Protein AF-A0A523HLJ4-F1 (afdb_monomer_lite)

Secondary structure (DSSP, 8-state):
--HHHHHHHHHHHHHT----S-GGGGEE-HHHHHHHHHHS-GGGGGS-SSEEEEEEEETTEEEEEEEE-HHHHHHHHHT-GGG---TTTHHHHHHHHHHHHHHHHHHHHHHTT---TTSHHHHHHHHHHHHHHHHHHHHHHHHHHSTTSS--HHHHHHHHIIIIITT---

Sequence (170 aa):
MSLLKELQQLTERTYRQSSGINLEEFIIGTGRFQDLRKVSCKESFELSDNARLFFRILEGKLYLAIYFSKTIISRLEKYDPRKGLHEKNIYPFMVFIEEINHGTHTALKFLAGEKEIETEEFIRDLELLAKIDTYQILKFFLAYFNASKKLEKFDKLWLRHHLFERANFT

Structure (mmCIF, N/CA/C/O backbone):
data_AF-A0A523HLJ4-F1
#
_entry.id   AF-A0A523HLJ4-F1
#
loop_
_atom_site.group_PDB
_atom_site.id
_atom_site.type_symbol
_atom_site.label_atom_id
_atom_site.label_alt_id
_atom_site.label_comp_id
_atom_site.label_asym_id
_atom_site.label_entity_id
_atom_site.label_seq_id
_atom_site.pdbx_PDB_ins_code
_atom_site.Cartn_x
_atom_site.Cartn_y
_atom_site.Cartn_z
_atom_site.occupancy
_atom_site.B_iso_or_equiv
_atom_site.auth_seq_id
_atom_site.auth_comp_id
_atom_site.auth_asym_id
_atom_site.auth_atom_id
_atom_site.pdbx_PDB_model_num
ATOM 1 N N . MET A 1 1 ? 9.611 -14.902 0.773 1.00 79.44 1 MET A N 1
ATOM 2 C CA . MET A 1 1 ? 8.955 -13.699 1.328 1.00 79.44 1 MET A CA 1
ATOM 3 C C . MET A 1 1 ? 7.764 -13.356 0.444 1.00 79.44 1 MET A C 1
ATOM 5 O O . MET A 1 1 ? 7.883 -13.505 -0.773 1.00 79.44 1 MET A O 1
ATOM 9 N N . SER A 1 2 ? 6.615 -12.997 1.021 1.00 95.00 2 SER A N 1
ATOM 10 C CA . SER A 1 2 ? 5.451 -12.559 0.240 1.00 95.00 2 SER A CA 1
ATOM 11 C C . SER A 1 2 ? 5.680 -11.164 -0.350 1.00 95.00 2 SER A C 1
ATOM 13 O O . SER A 1 2 ? 6.534 -10.418 0.132 1.00 95.00 2 SER A O 1
ATOM 15 N N . LEU A 1 3 ? 4.901 -10.805 -1.376 1.00 96.62 3 LEU A N 1
ATOM 16 C CA . LEU A 1 3 ? 4.915 -9.450 -1.933 1.00 96.62 3 LEU A CA 1
ATOM 17 C C . LEU A 1 3 ? 4.487 -8.409 -0.886 1.00 96.62 3 LEU A C 1
ATOM 19 O O . LEU A 1 3 ? 5.081 -7.342 -0.807 1.00 96.62 3 LEU A O 1
ATOM 23 N N . LEU A 1 4 ? 3.496 -8.738 -0.051 1.00 97.50 4 LEU A N 1
ATOM 24 C CA . LEU A 1 4 ? 3.014 -7.853 1.009 1.00 97.50 4 LEU A CA 1
ATOM 25 C C . LEU A 1 4 ? 4.136 -7.495 1.984 1.00 97.50 4 LEU A C 1
ATOM 27 O O . LEU A 1 4 ? 4.380 -6.319 2.248 1.00 97.50 4 LEU A O 1
ATOM 31 N N . LYS A 1 5 ? 4.857 -8.509 2.475 1.00 96.62 5 LYS A N 1
ATOM 32 C CA . LYS A 1 5 ? 5.941 -8.298 3.434 1.00 96.62 5 LYS A CA 1
ATOM 33 C C . LYS A 1 5 ? 7.087 -7.492 2.831 1.00 96.62 5 LYS A C 1
ATOM 35 O O . LYS A 1 5 ? 7.673 -6.658 3.514 1.00 96.62 5 LYS A O 1
ATOM 40 N N . GLU A 1 6 ? 7.393 -7.734 1.559 1.00 96.06 6 GLU A N 1
ATOM 41 C CA . GLU A 1 6 ? 8.408 -6.988 0.816 1.00 96.06 6 GLU A CA 1
ATOM 42 C C . GLU A 1 6 ? 8.064 -5.498 0.717 1.00 96.06 6 GLU A C 1
ATOM 44 O O . GLU A 1 6 ? 8.908 -4.654 1.017 1.00 96.06 6 GLU A O 1
ATOM 49 N N . LEU A 1 7 ? 6.818 -5.182 0.357 1.00 97.19 7 LEU A N 1
ATOM 50 C CA . LEU A 1 7 ? 6.337 -3.806 0.252 1.00 97.19 7 LEU A CA 1
ATOM 51 C C . LEU A 1 7 ? 6.293 -3.105 1.610 1.00 97.19 7 LEU A C 1
ATOM 53 O O . LEU A 1 7 ? 6.812 -1.999 1.720 1.00 97.19 7 LEU A O 1
ATOM 57 N N . GLN A 1 8 ? 5.764 -3.764 2.649 1.00 97.50 8 GLN A N 1
ATOM 58 C CA . GLN A 1 8 ? 5.767 -3.219 4.011 1.00 97.50 8 GLN A CA 1
ATOM 59 C C . GLN A 1 8 ? 7.195 -2.833 4.430 1.00 97.50 8 GLN A C 1
ATOM 61 O O . GLN A 1 8 ? 7.440 -1.712 4.868 1.00 97.50 8 GLN A O 1
ATOM 66 N N . GLN A 1 9 ? 8.163 -3.735 4.229 1.00 96.06 9 GLN A N 1
ATOM 67 C CA . GLN A 1 9 ? 9.562 -3.462 4.557 1.00 96.06 9 GLN A CA 1
ATOM 68 C C . GLN A 1 9 ? 10.166 -2.337 3.711 1.00 96.06 9 GLN A C 1
ATOM 70 O O . GLN A 1 9 ? 11.037 -1.617 4.196 1.00 96.06 9 GLN A O 1
ATOM 75 N N . LEU A 1 10 ? 9.771 -2.203 2.444 1.00 95.38 10 LEU A N 1
ATOM 76 C CA . LEU A 1 10 ? 10.245 -1.124 1.580 1.00 95.38 10 LEU A CA 1
ATOM 77 C C . LEU A 1 10 ? 9.752 0.241 2.084 1.00 95.38 10 LEU A C 1
ATOM 79 O O . LEU A 1 10 ? 10.550 1.180 2.165 1.00 95.38 10 LEU A O 1
ATOM 83 N N . THR A 1 11 ? 8.487 0.333 2.498 1.00 94.62 11 THR A N 1
ATOM 84 C CA . THR A 1 11 ? 7.919 1.534 3.125 1.00 94.62 11 THR A CA 1
ATOM 85 C C . THR A 1 11 ? 8.625 1.839 4.449 1.00 94.62 11 THR A C 1
ATOM 87 O O . THR A 1 11 ? 9.190 2.918 4.611 1.00 94.62 11 THR A O 1
ATOM 90 N N . GLU A 1 12 ? 8.735 0.869 5.359 1.00 95.50 12 GLU A N 1
ATOM 91 C CA . GLU A 1 12 ? 9.424 1.040 6.651 1.00 95.50 12 GLU A CA 1
ATOM 92 C C . GLU A 1 12 ? 10.882 1.508 6.494 1.00 95.50 12 GLU A C 1
ATOM 94 O O . GLU A 1 12 ? 11.352 2.386 7.222 1.00 95.50 12 GLU A O 1
ATOM 99 N N . ARG A 1 13 ? 11.612 0.976 5.503 1.00 95.31 13 ARG A N 1
ATOM 100 C CA . ARG A 1 13 ? 12.982 1.420 5.188 1.00 95.31 13 ARG A CA 1
ATOM 101 C C . ARG A 1 13 ? 13.028 2.850 4.661 1.00 95.31 13 ARG A C 1
ATOM 103 O O . ARG A 1 13 ? 13.961 3.574 5.005 1.00 95.31 13 ARG A O 1
ATOM 110 N N . THR A 1 14 ? 12.051 3.248 3.848 1.00 93.69 14 THR A N 1
ATOM 111 C CA . THR A 1 14 ? 11.951 4.610 3.295 1.00 93.69 14 THR A CA 1
ATOM 112 C C . THR A 1 14 ? 11.848 5.642 4.417 1.00 93.69 14 THR A C 1
ATOM 114 O O . THR A 1 14 ? 12.546 6.654 4.384 1.00 93.69 14 THR A O 1
ATOM 117 N N . TYR A 1 15 ? 11.080 5.330 5.462 1.00 93.12 15 TYR A N 1
ATOM 118 C CA . TYR A 1 15 ? 10.890 6.197 6.628 1.00 93.12 15 TYR A CA 1
ATOM 119 C C . TYR A 1 15 ? 11.848 5.909 7.794 1.00 93.12 15 TYR A C 1
ATOM 121 O O . TYR A 1 15 ? 11.830 6.623 8.793 1.00 93.12 15 TYR A O 1
ATOM 129 N N . ARG A 1 16 ? 12.718 4.896 7.670 1.00 94.44 16 ARG A N 1
ATOM 130 C CA . ARG A 1 16 ? 13.653 4.441 8.719 1.00 94.44 16 ARG A CA 1
ATOM 131 C C . ARG A 1 16 ? 12.964 4.133 10.054 1.00 94.44 16 ARG A C 1
ATOM 133 O O . ARG A 1 16 ? 13.556 4.320 11.115 1.00 94.44 16 ARG A O 1
ATOM 140 N N . GLN A 1 17 ? 11.734 3.635 9.997 1.00 93.75 17 GLN A N 1
ATOM 141 C CA . GLN A 1 17 ? 10.929 3.316 11.168 1.00 93.75 17 GLN A CA 1
ATOM 142 C C . GLN A 1 17 ? 10.200 1.992 10.939 1.00 93.75 17 GLN A C 1
ATOM 144 O O . GLN A 1 17 ? 9.592 1.782 9.894 1.00 93.75 17 GLN A O 1
ATOM 149 N N . SER A 1 18 ? 10.277 1.091 11.919 1.00 93.00 18 SER A N 1
ATOM 150 C CA . SER A 1 18 ? 9.529 -0.170 11.907 1.00 93.00 18 SER A CA 1
ATOM 151 C C . SER A 1 18 ? 8.128 0.059 12.461 1.00 93.00 18 SER A C 1
ATOM 153 O O . SER A 1 18 ? 7.985 0.692 13.509 1.00 93.00 18 SER A O 1
ATOM 155 N N . SER A 1 19 ? 7.107 -0.493 11.802 1.00 92.19 19 SER A N 1
ATOM 156 C CA . SER A 1 19 ? 5.737 -0.489 12.333 1.00 92.19 19 SER A CA 1
ATOM 157 C C . SER A 1 19 ? 5.550 -1.482 13.487 1.00 92.19 19 SER A C 1
ATOM 159 O O . SER A 1 19 ? 4.528 -1.450 14.164 1.00 92.19 19 SER A O 1
ATOM 161 N N . GLY A 1 20 ? 6.512 -2.390 13.709 1.00 91.75 20 GLY A N 1
ATOM 162 C CA . GLY A 1 20 ? 6.459 -3.395 14.776 1.00 91.75 20 GLY A CA 1
ATOM 163 C C . GLY A 1 20 ? 5.380 -4.470 14.597 1.00 91.75 20 GLY A C 1
ATOM 164 O O . GLY A 1 20 ? 5.238 -5.326 15.466 1.00 91.75 20 GLY A O 1
ATOM 165 N N . ILE A 1 21 ? 4.643 -4.453 13.482 1.00 93.88 21 ILE A N 1
ATOM 166 C CA . ILE A 1 21 ? 3.550 -5.381 13.190 1.00 93.88 21 ILE A CA 1
ATOM 167 C C . ILE A 1 21 ? 3.820 -6.179 11.913 1.00 93.88 21 ILE A C 1
ATOM 169 O O . ILE A 1 21 ? 4.664 -5.827 11.086 1.00 93.88 21 ILE A O 1
ATOM 173 N N . ASN A 1 22 ? 3.086 -7.271 11.726 1.00 96.00 22 ASN A N 1
ATOM 174 C CA . ASN A 1 22 ? 3.092 -8.030 10.485 1.00 96.00 22 ASN A CA 1
ATOM 175 C C . ASN A 1 22 ? 1.742 -7.881 9.781 1.00 96.00 22 ASN A C 1
ATOM 177 O O . ASN A 1 22 ? 0.775 -8.513 10.192 1.00 96.00 22 ASN A O 1
ATOM 181 N N . LEU A 1 23 ? 1.665 -7.069 8.719 1.00 96.94 23 LEU A N 1
ATOM 182 C CA . LEU A 1 23 ? 0.385 -6.776 8.059 1.00 96.94 23 LEU A CA 1
ATOM 183 C C . LEU A 1 23 ? -0.320 -8.023 7.491 1.00 96.94 23 LEU A C 1
ATOM 185 O O . LEU A 1 23 ? -1.541 -8.028 7.359 1.00 96.94 23 LEU A O 1
ATOM 189 N N . GLU A 1 24 ? 0.420 -9.103 7.226 1.00 96.94 24 GLU A N 1
ATOM 190 C CA . GLU A 1 24 ? -0.145 -10.390 6.796 1.00 96.94 24 GLU A CA 1
ATOM 191 C C . GLU A 1 24 ? -1.120 -10.994 7.818 1.00 96.94 24 GLU A C 1
ATOM 193 O O . GLU A 1 24 ? -2.077 -11.662 7.434 1.00 96.94 24 GLU A O 1
ATOM 198 N N . GLU A 1 25 ? -0.913 -10.731 9.110 1.00 97.12 25 GLU A N 1
ATOM 199 C CA . GLU A 1 25 ? -1.762 -11.237 10.198 1.00 97.12 25 GLU A CA 1
ATOM 200 C C . GLU A 1 25 ? -3.104 -10.499 10.293 1.00 97.12 25 GLU A C 1
ATOM 202 O O . GLU A 1 25 ? -4.024 -10.962 10.965 1.00 97.12 25 GLU A O 1
ATOM 207 N N . PHE A 1 26 ? -3.239 -9.375 9.586 1.00 97.12 26 PHE A N 1
ATOM 208 C CA . PHE A 1 26 ? -4.448 -8.554 9.556 1.00 97.12 26 PHE A CA 1
ATOM 209 C C . PHE A 1 26 ? -5.249 -8.738 8.262 1.00 97.12 26 PHE A C 1
ATOM 211 O O . PHE A 1 26 ? -6.246 -8.043 8.057 1.00 97.12 26 PHE A O 1
ATOM 218 N N . ILE A 1 27 ? -4.848 -9.667 7.384 1.00 97.19 27 ILE A N 1
ATOM 219 C CA . ILE A 1 27 ? -5.612 -9.980 6.175 1.00 97.19 27 ILE A CA 1
ATOM 220 C C . ILE A 1 27 ? -6.927 -10.664 6.544 1.00 97.19 27 ILE A C 1
ATOM 222 O O . ILE A 1 27 ? -6.955 -11.682 7.236 1.00 97.19 27 ILE A O 1
ATOM 226 N N . ILE A 1 28 ? -8.029 -10.134 6.020 1.00 97.56 28 ILE A N 1
ATOM 227 C CA . ILE A 1 28 ? -9.368 -10.677 6.231 1.00 97.56 28 ILE A CA 1
ATOM 228 C C . ILE A 1 28 ? -9.984 -11.224 4.943 1.00 97.56 28 ILE A C 1
ATOM 230 O O . ILE A 1 28 ? -9.733 -10.751 3.835 1.00 97.56 28 ILE A O 1
ATOM 234 N N . GLY A 1 29 ? -10.846 -12.230 5.097 1.00 96.44 29 GLY A N 1
ATOM 235 C CA . GLY A 1 29 ? -11.628 -12.793 3.999 1.00 96.44 29 GLY A CA 1
ATOM 236 C C . GLY A 1 29 ? -12.867 -11.964 3.643 1.00 96.44 29 GLY A C 1
ATOM 237 O O . GLY A 1 29 ? -13.281 -11.059 4.366 1.00 96.44 29 GLY A O 1
ATOM 238 N N . THR A 1 30 ? -13.524 -12.341 2.542 1.00 94.06 30 THR A N 1
ATOM 239 C CA . THR A 1 30 ? -14.711 -11.646 2.010 1.00 94.06 30 THR A CA 1
ATOM 240 C C . THR A 1 30 ? -15.869 -11.552 3.007 1.00 94.06 30 THR A C 1
ATOM 242 O O . THR A 1 30 ? -16.531 -10.522 3.051 1.00 94.06 30 THR A O 1
ATOM 245 N N . GLY A 1 31 ? -16.104 -12.584 3.827 1.00 95.12 31 GLY A N 1
ATOM 246 C CA . GLY A 1 31 ? -17.172 -12.549 4.836 1.00 95.12 31 GLY A CA 1
ATOM 247 C C . GLY A 1 31 ? -16.956 -11.430 5.856 1.00 95.12 31 GLY A C 1
ATOM 248 O O . GLY A 1 31 ? -17.807 -10.563 6.023 1.00 95.12 31 GLY A O 1
ATOM 249 N N . ARG A 1 32 ? -15.756 -11.368 6.447 1.00 95.31 32 ARG A N 1
ATOM 250 C CA . ARG A 1 32 ? -15.414 -10.315 7.410 1.00 95.31 32 ARG A CA 1
ATOM 251 C C . ARG A 1 32 ? -15.388 -8.926 6.770 1.00 95.31 32 ARG A C 1
ATOM 253 O O . ARG A 1 32 ? -15.801 -7.968 7.413 1.00 95.31 32 ARG A O 1
ATOM 260 N N . PHE A 1 33 ? -14.956 -8.818 5.512 1.00 94.56 33 PHE A N 1
ATOM 261 C CA . PHE A 1 33 ? -15.047 -7.572 4.746 1.00 94.56 33 PHE A CA 1
ATOM 262 C C . PHE A 1 33 ? -16.497 -7.081 4.639 1.00 94.56 33 PHE A C 1
ATOM 264 O O . PHE A 1 33 ? -16.766 -5.914 4.910 1.00 94.56 33 PHE A O 1
ATOM 271 N N . GLN A 1 34 ? -17.444 -7.968 4.316 1.00 92.12 34 GLN A N 1
ATOM 272 C CA . GLN A 1 34 ? -18.865 -7.617 4.244 1.00 92.12 34 GLN A CA 1
ATOM 273 C C . GLN A 1 34 ? -19.424 -7.180 5.602 1.00 92.12 34 GLN A C 1
ATOM 275 O O . GLN A 1 34 ? -20.208 -6.233 5.653 1.00 92.12 34 GLN A O 1
ATOM 280 N N . ASP A 1 35 ? -19.019 -7.837 6.690 1.00 93.19 35 ASP A N 1
ATOM 281 C CA . ASP A 1 35 ? -19.440 -7.460 8.042 1.00 93.19 35 ASP A CA 1
ATOM 282 C C . ASP A 1 35 ? -18.930 -6.068 8.425 1.00 93.19 35 ASP A C 1
ATOM 284 O O . ASP A 1 35 ? -19.706 -5.234 8.887 1.00 93.19 35 ASP A O 1
ATOM 288 N N . LEU A 1 36 ? -17.643 -5.792 8.186 1.00 91.88 36 LEU A N 1
ATOM 289 C CA . LEU A 1 36 ? -17.034 -4.497 8.494 1.00 91.88 36 LEU A CA 1
ATOM 290 C C . LEU A 1 36 ? -17.586 -3.376 7.609 1.00 91.88 36 LEU A C 1
ATOM 292 O O . LEU A 1 36 ? -17.867 -2.285 8.103 1.00 91.88 36 LEU A O 1
ATOM 296 N N . ARG A 1 37 ? -17.829 -3.648 6.323 1.00 88.06 37 ARG A N 1
ATOM 297 C CA . ARG A 1 37 ? -18.427 -2.684 5.389 1.00 88.06 37 ARG A CA 1
ATOM 298 C C . ARG A 1 37 ? -19.809 -2.213 5.850 1.00 88.06 37 ARG A C 1
ATOM 300 O O . ARG A 1 37 ? -20.106 -1.034 5.727 1.00 88.06 37 ARG A O 1
ATOM 307 N N . LYS A 1 38 ? -20.637 -3.101 6.415 1.00 86.88 38 LYS A N 1
ATOM 308 C CA . LYS A 1 38 ? -21.985 -2.753 6.916 1.00 86.88 38 LYS A CA 1
ATOM 309 C C . LYS A 1 38 ? -21.967 -1.797 8.107 1.00 86.88 38 LYS A C 1
ATOM 311 O O . LYS A 1 38 ? -22.928 -1.059 8.292 1.00 86.88 38 LYS A O 1
ATOM 316 N N . VAL A 1 39 ? -20.916 -1.851 8.924 1.00 84.94 39 VAL A N 1
ATOM 317 C CA . VAL A 1 39 ? -20.778 -1.028 10.137 1.00 84.94 39 VAL A CA 1
ATOM 318 C C . VAL A 1 39 ? -19.876 0.192 9.934 1.00 84.94 39 VAL A C 1
ATOM 320 O O . VAL A 1 39 ? -19.689 0.966 10.866 1.00 84.94 39 VAL A O 1
ATOM 323 N N . SER A 1 40 ? -19.312 0.364 8.736 1.00 80.44 40 SER A N 1
ATOM 324 C CA . SER A 1 40 ? -18.491 1.525 8.378 1.00 80.44 40 SER A CA 1
ATOM 325 C C . SER A 1 40 ? -19.372 2.742 8.052 1.00 80.44 40 SER A C 1
ATOM 327 O O . SER A 1 40 ? -20.505 2.584 7.593 1.00 80.44 40 SER A O 1
ATOM 329 N N . CYS A 1 41 ? -18.862 3.958 8.289 1.00 64.88 41 CYS A N 1
ATOM 330 C CA . CYS A 1 41 ? -19.595 5.216 8.079 1.00 64.88 41 CYS A CA 1
ATOM 331 C C . CYS A 1 41 ? -20.142 5.365 6.652 1.00 64.88 41 CYS A C 1
ATOM 333 O O . CYS A 1 41 ? -19.595 4.811 5.696 1.00 64.88 41 CYS A O 1
ATOM 335 N N . LYS A 1 42 ? -21.223 6.139 6.492 1.00 55.53 42 LYS A N 1
ATOM 336 C CA . LYS A 1 42 ? -21.902 6.292 5.197 1.00 55.53 42 LYS A CA 1
ATOM 337 C C . LYS A 1 42 ? -21.043 6.995 4.137 1.00 55.53 42 LYS A C 1
ATOM 339 O O . LYS A 1 42 ? -21.192 6.673 2.964 1.00 55.53 42 LYS A O 1
ATOM 344 N N . GLU A 1 43 ? -20.101 7.860 4.521 1.00 54.34 43 GLU A N 1
ATOM 345 C CA . GLU A 1 43 ? -19.146 8.455 3.568 1.00 54.34 43 GLU A CA 1
ATOM 346 C C . GLU A 1 43 ? -18.174 7.417 2.975 1.00 54.34 43 GLU A C 1
ATOM 348 O O . GLU A 1 43 ? -17.536 7.649 1.957 1.00 54.34 43 GLU A O 1
ATOM 353 N N . SER A 1 44 ? -18.086 6.228 3.573 1.00 57.16 44 SER A N 1
ATOM 354 C CA . SER A 1 44 ? -17.146 5.179 3.181 1.00 57.16 44 SER A CA 1
ATOM 355 C C . SER A 1 44 ? -17.697 4.222 2.103 1.00 57.16 44 SER A C 1
ATOM 357 O O . SER A 1 44 ? -17.020 3.268 1.708 1.00 57.16 44 SER A O 1
ATOM 359 N N . PHE A 1 45 ? -18.934 4.421 1.626 1.00 48.41 45 PHE A N 1
ATOM 360 C CA . PHE A 1 45 ? -19.542 3.561 0.597 1.00 48.41 45 PHE A CA 1
ATOM 361 C C . PHE A 1 45 ? -18.946 3.758 -0.802 1.00 48.41 45 PHE A C 1
ATOM 363 O O . PHE A 1 45 ? -19.042 2.837 -1.611 1.00 48.41 45 PHE A O 1
ATOM 370 N N . GLU A 1 46 ? -18.307 4.899 -1.068 1.00 51.56 46 GLU A N 1
ATOM 371 C CA . GLU A 1 46 ? -17.637 5.187 -2.347 1.00 51.56 46 GLU A CA 1
ATOM 372 C C . GLU A 1 46 ? -16.239 4.552 -2.456 1.00 51.56 46 GLU A C 1
ATOM 374 O O . GLU A 1 46 ? -15.615 4.581 -3.515 1.00 51.56 46 GLU A O 1
ATOM 379 N N . LEU A 1 47 ? -15.744 3.942 -1.372 1.00 61.38 47 LEU A N 1
ATOM 380 C CA . LEU A 1 47 ? -14.438 3.291 -1.353 1.00 61.38 47 LEU A CA 1
ATOM 381 C C . LEU A 1 47 ? -14.455 1.959 -2.114 1.00 61.38 47 LEU A C 1
ATOM 383 O O . LEU A 1 47 ? -15.404 1.178 -2.031 1.00 61.38 47 LEU A O 1
ATOM 387 N N . SER A 1 48 ? -13.352 1.702 -2.817 1.00 70.88 48 SER A N 1
ATOM 388 C CA . SER A 1 48 ? -13.136 0.557 -3.703 1.00 70.88 48 SER A CA 1
ATOM 389 C C . SER A 1 48 ? -13.448 -0.796 -3.049 1.00 70.88 48 SER A C 1
ATOM 391 O O . SER A 1 48 ? -12.966 -1.115 -1.964 1.00 70.88 48 SER A O 1
ATOM 393 N N . ASP A 1 49 ? -14.185 -1.653 -3.761 1.00 81.31 49 ASP A N 1
ATOM 394 C CA . ASP A 1 49 ? -14.381 -3.058 -3.375 1.00 81.31 49 ASP A CA 1
ATOM 395 C C . ASP A 1 49 ? -13.172 -3.945 -3.767 1.00 81.31 49 ASP A C 1
ATOM 397 O O . ASP A 1 49 ? -13.158 -5.149 -3.497 1.00 81.31 49 ASP A O 1
ATOM 401 N N . ASN A 1 50 ? -12.140 -3.383 -4.416 1.00 87.69 50 ASN A N 1
ATOM 402 C CA . ASN A 1 50 ? -10.964 -4.147 -4.843 1.00 87.69 50 ASN A CA 1
ATOM 403 C C . ASN A 1 50 ? -9.989 -4.426 -3.699 1.00 87.69 50 ASN A C 1
ATOM 405 O O . ASN A 1 50 ? -9.386 -5.505 -3.682 1.00 87.69 50 ASN A O 1
ATOM 409 N N . ALA A 1 51 ? -9.821 -3.474 -2.787 1.00 91.88 51 ALA A N 1
ATOM 410 C CA . ALA A 1 51 ? -8.996 -3.590 -1.596 1.00 91.88 51 ALA A CA 1
ATOM 411 C C . ALA A 1 51 ? -9.419 -2.521 -0.583 1.00 91.88 51 ALA A C 1
ATOM 413 O O . ALA A 1 51 ? -9.947 -1.487 -0.991 1.00 91.88 51 ALA A O 1
ATOM 414 N N . ARG A 1 52 ? -9.256 -2.800 0.714 1.00 92.31 52 ARG A N 1
ATOM 415 C CA . ARG A 1 52 ? -9.691 -1.878 1.766 1.00 92.31 52 ARG A CA 1
ATOM 416 C C . ARG A 1 52 ? -9.037 -2.139 3.113 1.00 92.31 52 ARG A C 1
ATOM 418 O O . ARG A 1 52 ? -9.118 -3.258 3.627 1.00 92.31 52 ARG A O 1
ATOM 425 N N . LEU A 1 53 ? -8.508 -1.090 3.722 1.00 93.44 53 LEU A N 1
ATOM 426 C CA . LEU A 1 53 ? -8.119 -1.039 5.119 1.00 93.44 53 LEU A CA 1
ATOM 427 C C . LEU A 1 53 ? -9.306 -0.601 5.985 1.00 93.44 53 LEU A C 1
ATOM 429 O O . LEU A 1 53 ? -10.008 0.367 5.700 1.00 93.44 53 LEU A O 1
ATOM 433 N N . PHE A 1 54 ? -9.484 -1.302 7.095 1.00 93.44 54 PHE A N 1
ATOM 434 C CA . PHE A 1 54 ? -10.294 -0.873 8.222 1.00 93.44 54 PHE A CA 1
ATOM 435 C C . PHE A 1 54 ? -9.379 -0.674 9.412 1.00 93.44 54 PHE A C 1
ATOM 437 O O . PHE A 1 54 ? -8.502 -1.502 9.679 1.00 93.44 54 PHE A O 1
ATOM 444 N N . PHE A 1 55 ? -9.630 0.384 10.165 1.00 93.12 55 PHE A N 1
ATOM 445 C CA . PHE A 1 55 ? -8.927 0.626 11.404 1.00 93.12 55 PHE A CA 1
ATOM 446 C C . PHE A 1 55 ? -9.804 1.371 12.401 1.00 93.12 55 PHE A C 1
ATOM 448 O O . PHE A 1 55 ? -10.799 1.986 12.024 1.00 93.12 55 PHE A O 1
ATOM 455 N N . ARG A 1 56 ? -9.453 1.260 13.682 1.00 92.19 56 ARG A N 1
ATOM 456 C CA . ARG A 1 56 ? -10.040 2.042 14.778 1.00 92.19 56 ARG A CA 1
ATOM 457 C C . ARG A 1 56 ? -9.124 2.024 15.990 1.00 92.19 56 ARG A C 1
ATOM 459 O O . ARG A 1 56 ? -8.380 1.053 16.178 1.00 92.19 56 ARG A O 1
ATOM 466 N N . ILE A 1 57 ? -9.253 3.019 16.859 1.00 92.50 57 ILE A N 1
ATOM 467 C CA . ILE A 1 57 ? -8.661 2.973 18.201 1.00 92.50 57 ILE A CA 1
ATOM 468 C C . ILE A 1 57 ? -9.751 2.618 19.207 1.00 92.50 57 ILE A C 1
ATOM 470 O O . ILE A 1 57 ? -10.787 3.268 19.285 1.00 92.50 57 ILE A O 1
ATOM 474 N N . LEU A 1 58 ? -9.512 1.585 20.010 1.00 92.25 58 LEU A N 1
ATOM 475 C CA . LEU A 1 58 ? -10.396 1.222 21.115 1.00 92.25 58 LEU A CA 1
ATOM 476 C C . LEU A 1 58 ? -9.553 0.839 22.328 1.00 92.25 58 LEU A C 1
ATOM 478 O O . LEU A 1 58 ? -8.651 0.012 22.216 1.00 92.25 58 LEU A O 1
ATOM 482 N N . GLU A 1 59 ? -9.840 1.456 23.477 1.00 92.38 59 GLU A N 1
ATOM 483 C CA . GLU A 1 59 ? -9.132 1.208 24.746 1.00 92.38 59 GLU A CA 1
ATOM 484 C C . GLU A 1 59 ? -7.602 1.350 24.620 1.00 92.38 59 GLU A C 1
ATOM 486 O O . GLU A 1 59 ? -6.828 0.556 25.152 1.00 92.38 59 GLU A O 1
ATOM 491 N N . GLY A 1 60 ? -7.155 2.356 23.861 1.00 90.88 60 GLY A N 1
ATOM 492 C CA . GLY A 1 60 ? -5.730 2.618 23.644 1.00 90.88 60 GLY A CA 1
ATOM 493 C C . GLY A 1 60 ? -5.021 1.579 22.772 1.00 90.88 60 GLY A C 1
ATOM 494 O O . GLY A 1 60 ? -3.794 1.540 22.768 1.00 90.88 60 GLY A O 1
ATOM 495 N N . LYS A 1 61 ? -5.763 0.742 22.038 1.00 93.31 61 LYS A N 1
ATOM 496 C CA . LYS A 1 61 ? -5.221 -0.222 21.076 1.00 93.31 61 LYS A CA 1
ATOM 497 C C . LYS A 1 61 ? -5.693 0.112 19.669 1.00 93.31 61 LYS A C 1
ATOM 499 O O . LYS A 1 61 ? -6.877 0.379 19.459 1.00 93.31 61 LYS A O 1
ATOM 504 N N . LEU A 1 62 ? -4.773 0.039 18.714 1.00 93.94 62 LEU A N 1
ATOM 505 C CA . LEU A 1 62 ? -5.079 0.106 17.293 1.00 93.94 62 LEU A CA 1
ATOM 506 C C . LEU A 1 62 ? -5.525 -1.273 16.799 1.00 93.94 62 LEU A C 1
ATOM 508 O O . LEU A 1 62 ? -4.798 -2.257 16.931 1.00 93.94 62 LEU A O 1
ATOM 512 N N . TYR A 1 63 ? -6.714 -1.334 16.212 1.00 95.06 63 TYR A N 1
ATOM 513 C CA . TYR A 1 63 ? -7.208 -2.507 15.499 1.00 95.06 63 TYR A CA 1
ATOM 514 C C . TYR A 1 63 ? -7.092 -2.242 14.005 1.00 95.06 63 TYR A C 1
ATOM 516 O O . TYR A 1 63 ? -7.513 -1.180 13.557 1.00 95.06 63 TYR A O 1
ATOM 524 N N . LEU A 1 64 ? -6.567 -3.209 13.253 1.00 95.38 64 LEU A N 1
ATOM 525 C CA . LEU A 1 64 ? -6.417 -3.146 11.799 1.00 95.38 64 LEU A CA 1
ATOM 526 C C . LEU A 1 64 ? -7.081 -4.362 11.149 1.00 95.38 64 LEU A C 1
ATOM 528 O O . LEU A 1 64 ? -7.117 -5.447 11.731 1.00 95.38 64 LEU A O 1
ATOM 532 N N . ALA A 1 65 ? -7.580 -4.191 9.932 1.00 96.81 65 ALA A N 1
ATOM 533 C CA . ALA A 1 65 ? -7.967 -5.284 9.054 1.00 96.81 65 ALA A CA 1
ATOM 534 C C . ALA A 1 65 ? -7.802 -4.854 7.596 1.00 96.81 65 ALA A C 1
ATOM 536 O O . ALA A 1 65 ? -8.275 -3.788 7.219 1.00 96.81 65 ALA A O 1
ATOM 537 N N . ILE A 1 66 ? -7.169 -5.683 6.771 1.00 96.31 66 ILE A N 1
ATOM 538 C CA . ILE A 1 66 ? -6.939 -5.393 5.355 1.00 96.31 66 ILE A CA 1
ATOM 539 C C . ILE A 1 66 ? -7.646 -6.445 4.515 1.00 96.31 66 ILE A C 1
ATOM 541 O O . ILE A 1 66 ? -7.451 -7.649 4.682 1.00 96.31 66 ILE A O 1
ATOM 545 N N . TYR A 1 67 ? -8.469 -5.992 3.586 1.00 97.00 67 TYR A N 1
ATOM 546 C CA . TYR A 1 67 ? -9.103 -6.834 2.592 1.00 97.00 67 TYR A CA 1
ATOM 547 C C . TYR A 1 67 ? -8.449 -6.626 1.228 1.00 97.00 67 TYR A C 1
ATOM 549 O O . TYR A 1 67 ? -8.249 -5.495 0.798 1.00 97.00 67 TYR A O 1
ATOM 557 N N . PHE A 1 68 ? -8.207 -7.726 0.517 1.00 96.75 68 PHE A N 1
ATOM 558 C CA . PHE A 1 68 ? -7.906 -7.727 -0.911 1.00 96.75 68 PHE A CA 1
ATOM 559 C C . PHE A 1 68 ? -8.897 -8.638 -1.628 1.00 96.75 68 PHE A C 1
ATOM 561 O O . PHE A 1 68 ? -9.129 -9.782 -1.224 1.00 96.75 68 PHE A O 1
ATOM 568 N N . SER A 1 69 ? -9.485 -8.150 -2.717 1.00 95.88 69 SER A N 1
ATOM 569 C CA . SER A 1 69 ? -10.401 -8.949 -3.524 1.00 95.88 69 SER A CA 1
ATOM 570 C C . SER A 1 69 ? -9.678 -10.110 -4.207 1.00 95.88 69 SER A C 1
ATOM 572 O O . SER A 1 69 ? -8.503 -10.028 -4.578 1.00 95.88 69 SER A O 1
ATOM 574 N N . LYS A 1 70 ? -10.419 -11.194 -4.469 1.00 95.50 70 LYS A N 1
ATOM 575 C CA . LYS A 1 70 ? -9.908 -12.341 -5.241 1.00 95.50 70 LYS A CA 1
ATOM 576 C C . LYS A 1 70 ? -9.397 -11.919 -6.623 1.00 95.50 70 LYS A C 1
ATOM 578 O O . LYS A 1 70 ? -8.467 -12.526 -7.148 1.00 95.50 70 LYS A O 1
ATOM 583 N N . THR A 1 71 ? -9.983 -10.875 -7.209 1.00 94.31 71 THR A N 1
ATOM 584 C CA . THR A 1 71 ? -9.561 -10.318 -8.499 1.00 94.31 71 THR A CA 1
ATOM 585 C C . THR A 1 71 ? -8.169 -9.696 -8.419 1.00 94.31 71 THR A C 1
ATOM 587 O O . THR A 1 71 ? -7.341 -9.975 -9.284 1.00 94.31 71 THR A O 1
ATOM 590 N N . ILE A 1 72 ? -7.886 -8.895 -7.386 1.00 95.44 72 ILE A N 1
ATOM 591 C CA . ILE A 1 72 ? -6.551 -8.315 -7.170 1.00 95.44 72 ILE A CA 1
ATOM 592 C C . ILE A 1 72 ? -5.529 -9.424 -6.923 1.00 95.44 72 ILE A C 1
ATOM 594 O O . ILE A 1 72 ? -4.527 -9.488 -7.634 1.00 95.44 72 ILE A O 1
ATOM 598 N N . ILE A 1 73 ? -5.826 -10.339 -5.993 1.00 95.94 73 ILE A N 1
ATOM 599 C CA . ILE A 1 73 ? -4.932 -11.451 -5.636 1.00 95.94 73 ILE A CA 1
ATOM 600 C C . ILE A 1 73 ? -4.598 -12.287 -6.878 1.00 95.94 73 ILE A C 1
ATOM 602 O O . ILE A 1 73 ? -3.432 -12.402 -7.245 1.00 95.94 73 ILE A O 1
ATOM 606 N N . SER A 1 74 ? -5.611 -12.781 -7.598 1.00 96.75 74 SER A N 1
ATOM 607 C CA . SER A 1 74 ? -5.394 -13.628 -8.782 1.00 96.75 74 SER A CA 1
ATOM 608 C C . SER A 1 74 ? -4.640 -12.916 -9.908 1.00 96.75 74 SER A C 1
ATOM 610 O O . SER A 1 74 ? -3.843 -13.543 -10.610 1.00 96.75 74 SER A O 1
ATOM 612 N N . ARG A 1 75 ? -4.846 -11.603 -10.098 1.00 96.75 75 ARG A N 1
ATOM 613 C CA . ARG A 1 75 ? -4.071 -10.831 -11.079 1.00 96.75 75 ARG A CA 1
ATOM 614 C C . ARG A 1 75 ? -2.610 -10.696 -10.672 1.00 96.75 75 ARG A C 1
ATOM 616 O O . ARG A 1 75 ? -1.759 -10.859 -11.542 1.00 96.75 75 ARG A O 1
ATOM 623 N N . LEU A 1 76 ? -2.321 -10.423 -9.401 1.00 97.19 76 LEU A N 1
ATOM 624 C CA . LEU A 1 76 ? -0.949 -10.292 -8.903 1.00 97.19 76 LEU A CA 1
ATOM 625 C C . LEU A 1 76 ? -0.212 -11.632 -8.867 1.00 97.19 76 LEU A C 1
ATOM 627 O O . LEU A 1 76 ? 0.971 -11.678 -9.179 1.00 97.19 76 LEU A O 1
ATOM 631 N N . GLU A 1 77 ? -0.901 -12.732 -8.573 1.00 96.88 77 GLU A N 1
ATOM 632 C CA . GLU A 1 77 ? -0.317 -14.075 -8.657 1.00 96.88 77 GLU A CA 1
ATOM 633 C C . GLU A 1 77 ? 0.004 -14.460 -10.107 1.00 96.88 77 GLU A C 1
ATOM 635 O O . GLU A 1 77 ? 1.082 -14.983 -10.399 1.00 96.88 77 GLU A O 1
ATOM 640 N N . LYS A 1 78 ? -0.914 -14.168 -11.039 1.00 98.06 78 LYS A N 1
ATOM 641 C CA . LYS A 1 78 ? -0.725 -14.463 -12.467 1.00 98.06 78 LYS A CA 1
ATOM 642 C C . LYS A 1 78 ? 0.334 -13.573 -13.117 1.00 98.06 78 LYS A C 1
ATOM 644 O O . LYS A 1 78 ? 1.057 -14.028 -14.002 1.00 98.06 78 LYS A O 1
ATOM 649 N N . TYR A 1 79 ? 0.400 -12.310 -12.712 1.00 97.62 79 TYR A N 1
ATOM 650 C CA . TYR A 1 79 ? 1.262 -11.286 -13.291 1.00 97.62 79 TYR A CA 1
ATOM 651 C C . TYR A 1 79 ? 2.112 -10.619 -12.203 1.00 97.62 79 TYR A C 1
ATOM 653 O O . TYR A 1 79 ? 1.967 -9.428 -11.926 1.00 97.62 79 TYR A O 1
ATOM 661 N N . ASP A 1 80 ? 2.992 -11.408 -11.587 1.00 96.62 80 ASP A N 1
ATOM 662 C CA . ASP A 1 80 ? 3.821 -10.989 -10.454 1.00 96.62 80 ASP A CA 1
ATOM 663 C C . ASP A 1 80 ? 4.663 -9.736 -10.781 1.00 96.62 80 ASP A C 1
ATOM 665 O O . ASP A 1 80 ? 5.529 -9.806 -11.660 1.00 96.62 80 ASP A O 1
ATOM 669 N N . PRO A 1 81 ? 4.464 -8.600 -10.080 1.00 96.88 81 PRO A N 1
ATOM 670 C CA . PRO A 1 81 ? 5.211 -7.365 -10.327 1.00 96.88 81 PRO A CA 1
ATOM 671 C C . PRO A 1 81 ? 6.717 -7.512 -10.075 1.00 96.88 81 PRO A C 1
ATOM 673 O O . PRO A 1 81 ? 7.511 -6.775 -10.658 1.00 96.88 81 PRO A O 1
ATOM 676 N N . ARG A 1 82 ? 7.146 -8.516 -9.296 1.00 95.25 82 ARG A N 1
ATOM 677 C CA . ARG A 1 82 ? 8.568 -8.857 -9.090 1.00 95.25 82 ARG A CA 1
ATOM 678 C C . ARG A 1 82 ? 9.213 -9.516 -10.310 1.00 95.25 82 ARG A C 1
ATOM 680 O O . ARG A 1 82 ? 10.410 -9.791 -10.296 1.00 95.25 82 ARG A O 1
ATOM 687 N N . LYS A 1 83 ? 8.443 -9.771 -11.368 1.00 95.50 83 LYS A N 1
ATOM 688 C CA . LYS A 1 83 ? 8.937 -10.239 -12.672 1.00 95.50 83 LYS A CA 1
ATOM 689 C C . LYS A 1 83 ? 8.871 -9.159 -13.754 1.00 95.50 83 LYS A C 1
ATOM 691 O O . LYS A 1 83 ? 9.266 -9.424 -14.886 1.00 95.50 83 LYS A O 1
ATOM 696 N N . GLY A 1 84 ? 8.377 -7.968 -13.422 1.00 94.50 84 GLY A N 1
ATOM 697 C CA . GLY A 1 84 ? 8.225 -6.851 -14.346 1.00 94.50 84 GLY A CA 1
ATOM 698 C C . GLY A 1 84 ? 6.875 -6.157 -14.193 1.00 94.50 84 GLY A C 1
ATOM 699 O O . GLY A 1 84 ? 5.863 -6.786 -13.881 1.00 94.50 84 GLY A O 1
ATOM 700 N N . LEU A 1 85 ? 6.858 -4.849 -14.444 1.00 95.44 85 LEU A N 1
ATOM 701 C CA . LEU A 1 85 ? 5.638 -4.043 -14.468 1.00 95.44 85 LEU A CA 1
ATOM 702 C C . LEU A 1 85 ? 5.141 -3.858 -15.899 1.00 95.44 85 LEU A C 1
ATOM 704 O O . LEU A 1 85 ? 5.925 -3.613 -16.812 1.00 95.44 85 LEU A O 1
ATOM 708 N N . HIS A 1 86 ? 3.830 -3.982 -16.089 1.00 93.50 86 HIS A N 1
ATOM 709 C CA . HIS A 1 86 ? 3.171 -3.834 -17.383 1.00 93.50 86 HIS A CA 1
ATOM 710 C C . HIS A 1 86 ? 1.658 -3.616 -17.220 1.00 93.50 86 HIS A C 1
ATOM 712 O O . HIS A 1 86 ? 1.088 -3.777 -16.143 1.00 93.50 86 HIS A O 1
ATOM 718 N N . GLU A 1 87 ? 0.958 -3.356 -18.325 1.00 93.38 87 GLU A N 1
ATOM 719 C CA . GLU A 1 87 ? -0.478 -3.019 -18.351 1.00 93.38 87 GLU A CA 1
ATOM 720 C C . GLU A 1 87 ? -1.390 -3.969 -17.556 1.00 93.38 87 GLU A C 1
ATOM 722 O O . GLU A 1 87 ? -2.374 -3.551 -16.947 1.00 93.38 87 GLU A O 1
ATOM 727 N N . LYS A 1 88 ? -1.072 -5.268 -17.532 1.00 94.81 88 LYS A N 1
ATOM 728 C CA . LYS A 1 88 ? -1.911 -6.264 -16.844 1.00 94.81 88 LYS A CA 1
ATOM 729 C C . LYS A 1 88 ? -1.792 -6.248 -15.314 1.00 94.81 88 LYS A C 1
ATOM 731 O O . LYS A 1 88 ? -2.720 -6.731 -14.663 1.00 94.81 88 LYS A O 1
ATOM 736 N N . ASN A 1 89 ? -0.688 -5.742 -14.755 1.00 96.25 89 ASN A N 1
ATOM 737 C CA . ASN A 1 89 ? -0.435 -5.765 -13.309 1.00 96.25 89 ASN A CA 1
ATOM 738 C C . ASN A 1 89 ? -0.284 -4.387 -12.665 1.00 96.25 89 ASN A C 1
ATOM 740 O O . ASN A 1 89 ? -0.453 -4.312 -11.456 1.00 96.25 89 ASN A O 1
ATOM 744 N N . ILE A 1 90 ? -0.063 -3.315 -13.434 1.00 95.69 90 ILE A N 1
ATOM 745 C CA . ILE A 1 90 ? 0.176 -1.981 -12.870 1.00 95.69 90 ILE A CA 1
ATOM 746 C C . ILE A 1 90 ? -0.957 -1.511 -11.956 1.00 95.69 90 ILE A C 1
ATOM 748 O O . ILE A 1 90 ? -0.708 -1.153 -10.813 1.00 95.69 90 ILE A O 1
ATOM 752 N N . TYR A 1 91 ? -2.208 -1.613 -12.407 1.00 94.25 91 TYR A N 1
ATOM 753 C CA . TYR A 1 91 ? -3.355 -1.175 -11.612 1.00 94.25 91 TYR A CA 1
ATOM 754 C C . TYR A 1 91 ? -3.604 -2.058 -10.375 1.00 94.25 91 TYR A C 1
ATOM 756 O O . TYR A 1 91 ? -3.675 -1.514 -9.275 1.00 94.25 91 TYR A O 1
ATOM 764 N N . PRO A 1 92 ? -3.671 -3.406 -10.484 1.00 95.56 92 PRO A N 1
ATOM 765 C CA . PRO A 1 92 ? -3.758 -4.257 -9.299 1.00 95.56 92 PRO A CA 1
ATOM 766 C C . PRO A 1 92 ? -2.624 -4.030 -8.301 1.00 95.56 92 PRO A C 1
ATOM 768 O O . PRO A 1 92 ? -2.837 -4.154 -7.101 1.00 95.56 92 PRO A O 1
ATOM 771 N N . PHE A 1 93 ? -1.428 -3.707 -8.796 1.00 97.50 93 PHE A N 1
ATOM 772 C CA . PHE A 1 93 ? -0.272 -3.460 -7.953 1.00 97.50 93 PHE A CA 1
ATOM 773 C C . PHE A 1 93 ? -0.351 -2.111 -7.241 1.00 97.50 93 PHE A C 1
ATOM 775 O O . PHE A 1 93 ? -0.064 -2.067 -6.053 1.00 97.50 93 PHE A O 1
ATOM 782 N N . MET A 1 94 ? -0.808 -1.050 -7.914 1.00 95.75 94 MET A N 1
ATOM 783 C CA . MET A 1 94 ? -1.077 0.251 -7.288 1.00 95.75 94 MET A CA 1
ATOM 784 C C . MET A 1 94 ? -2.053 0.116 -6.118 1.00 95.75 94 MET A C 1
ATOM 786 O O . MET A 1 94 ? -1.688 0.441 -4.996 1.00 95.75 94 MET A O 1
ATOM 790 N N . VAL A 1 95 ? -3.221 -0.489 -6.356 1.00 94.69 95 VAL A N 1
ATOM 791 C CA . VAL A 1 95 ? -4.238 -0.728 -5.314 1.00 94.69 95 VAL A CA 1
ATOM 792 C C . VAL A 1 95 ? -3.664 -1.541 -4.146 1.00 94.69 95 VAL A C 1
ATOM 794 O O . VAL A 1 95 ? -3.969 -1.298 -2.983 1.00 94.69 95 VAL A O 1
ATOM 797 N N . PHE A 1 96 ? -2.812 -2.524 -4.445 1.00 97.06 96 PHE A N 1
ATOM 798 C CA . PHE A 1 96 ? -2.172 -3.344 -3.420 1.00 97.06 96 PHE A CA 1
ATOM 799 C C . PHE A 1 96 ? -1.167 -2.554 -2.572 1.00 97.06 96 PHE A C 1
ATOM 801 O O . PHE A 1 96 ? -1.129 -2.722 -1.355 1.00 97.06 96 PHE A O 1
ATOM 808 N N . ILE A 1 97 ? -0.368 -1.693 -3.206 1.00 97.19 97 ILE A N 1
ATOM 809 C CA . ILE A 1 97 ? 0.591 -0.818 -2.528 1.00 97.19 97 ILE A CA 1
ATOM 810 C C . ILE A 1 97 ? -0.136 0.207 -1.652 1.00 97.19 97 ILE A C 1
ATOM 812 O O . ILE A 1 97 ? 0.262 0.397 -0.504 1.00 97.19 97 ILE A O 1
ATOM 816 N N . GLU A 1 98 ? -1.192 0.839 -2.167 1.00 95.56 98 GLU A N 1
ATOM 817 C CA . GLU A 1 98 ? -1.964 1.872 -1.464 1.00 95.56 98 GLU A CA 1
ATOM 818 C C . GLU A 1 98 ? -2.488 1.358 -0.117 1.00 95.56 98 GLU A C 1
ATOM 820 O O . GLU A 1 98 ? -2.173 1.940 0.919 1.00 95.56 98 GLU A O 1
ATOM 825 N N . GLU A 1 99 ? -3.150 0.197 -0.085 1.00 95.44 99 GLU A N 1
ATOM 826 C CA . GLU A 1 99 ? -3.675 -0.353 1.174 1.00 95.44 99 GLU A CA 1
ATOM 827 C C . GLU A 1 99 ? -2.583 -0.811 2.153 1.00 95.44 99 GLU A C 1
ATOM 829 O O . GLU A 1 99 ? -2.745 -0.710 3.374 1.00 95.44 99 GLU A O 1
ATOM 834 N N . ILE A 1 100 ? -1.442 -1.295 1.647 1.00 96.69 100 ILE A N 1
ATOM 835 C CA . ILE A 1 100 ? -0.286 -1.617 2.499 1.00 96.69 100 ILE A CA 1
ATOM 836 C C . ILE A 1 100 ? 0.287 -0.341 3.116 1.00 96.69 100 ILE A C 1
ATOM 838 O O . ILE A 1 100 ? 0.626 -0.338 4.303 1.00 96.69 100 ILE A O 1
ATOM 842 N N . ASN A 1 101 ? 0.374 0.742 2.342 1.00 95.94 101 ASN A N 1
ATOM 843 C CA . ASN A 1 101 ? 0.816 2.040 2.837 1.00 95.94 101 ASN A CA 1
ATOM 844 C C . ASN A 1 101 ? -0.169 2.600 3.857 1.00 95.94 101 ASN A C 1
ATOM 846 O O . ASN A 1 101 ? 0.276 3.025 4.920 1.00 95.94 101 ASN A O 1
ATOM 850 N N . HIS A 1 102 ? -1.478 2.518 3.607 1.00 95.25 102 HIS A N 1
ATOM 851 C CA . HIS A 1 102 ? -2.497 2.908 4.580 1.00 95.25 102 HIS A CA 1
ATOM 852 C C . HIS A 1 102 ? -2.290 2.175 5.912 1.00 95.25 102 HIS A C 1
ATOM 854 O O . HIS A 1 102 ? -2.210 2.809 6.967 1.00 95.25 102 HIS A O 1
ATOM 860 N N . GLY A 1 103 ? -2.129 0.846 5.881 1.00 95.62 103 GLY A N 1
ATOM 861 C CA . GLY A 1 103 ? -1.941 0.047 7.095 1.00 95.62 103 GLY A CA 1
ATOM 862 C C . GLY A 1 103 ? -0.632 0.370 7.817 1.00 95.62 103 GLY A C 1
ATOM 863 O O . GLY A 1 103 ? -0.614 0.548 9.036 1.00 95.62 103 GLY A O 1
ATOM 864 N N . THR A 1 104 ? 0.458 0.498 7.057 1.00 96.56 104 THR A N 1
ATOM 865 C CA . THR A 1 104 ? 1.795 0.793 7.594 1.00 96.56 104 THR A CA 1
ATOM 866 C C . THR A 1 104 ? 1.833 2.181 8.229 1.00 96.56 104 THR A C 1
ATOM 868 O O . THR A 1 104 ? 2.245 2.313 9.380 1.00 96.56 104 THR A O 1
ATOM 871 N N . HIS A 1 105 ? 1.358 3.213 7.527 1.00 95.62 105 HIS A N 1
ATOM 872 C CA . HIS A 1 105 ? 1.344 4.587 8.035 1.00 95.62 105 HIS A CA 1
ATOM 873 C C . HIS A 1 105 ? 0.405 4.760 9.218 1.00 95.62 105 HIS A C 1
ATOM 875 O O . HIS A 1 105 ? 0.778 5.431 10.177 1.00 95.62 105 HIS A O 1
ATOM 881 N N . THR A 1 106 ? -0.753 4.095 9.218 1.00 95.38 106 THR A N 1
ATOM 882 C CA . THR A 1 106 ? -1.652 4.103 10.383 1.00 95.38 106 THR A CA 1
ATOM 883 C C . THR A 1 106 ? -0.941 3.559 11.624 1.00 95.38 106 THR A C 1
ATOM 885 O O . THR A 1 106 ? -0.979 4.185 12.683 1.00 95.38 106 THR A O 1
ATOM 888 N N . ALA A 1 107 ? -0.216 2.443 11.493 1.00 95.31 107 ALA A N 1
ATOM 889 C CA . ALA A 1 107 ? 0.563 1.878 12.592 1.00 95.31 107 ALA A CA 1
ATOM 890 C C . ALA A 1 107 ? 1.714 2.797 13.037 1.00 95.31 107 ALA A C 1
ATOM 892 O O . ALA A 1 107 ? 1.899 3.015 14.234 1.00 95.31 107 ALA A O 1
ATOM 893 N N . LEU A 1 108 ? 2.464 3.375 12.094 1.00 94.50 108 LEU A N 1
ATOM 894 C CA . LEU A 1 108 ? 3.569 4.291 12.398 1.00 94.50 108 LEU A CA 1
ATOM 895 C C . LEU A 1 108 ? 3.090 5.557 13.122 1.00 94.50 108 LEU A C 1
ATOM 897 O O . LEU A 1 108 ? 3.707 5.969 14.105 1.00 94.50 108 LEU A O 1
ATOM 901 N N . LYS A 1 109 ? 1.980 6.153 12.674 1.00 93.81 109 LYS A N 1
ATOM 902 C CA . LYS A 1 109 ? 1.375 7.337 13.299 1.00 93.81 109 LYS A CA 1
ATOM 903 C C . LYS A 1 109 ? 0.855 7.029 14.698 1.00 93.81 109 LYS A C 1
ATOM 905 O O . LYS A 1 109 ? 1.161 7.767 15.631 1.00 93.81 109 LYS A O 1
ATOM 910 N N . PHE A 1 110 ? 0.169 5.901 14.866 1.00 93.69 110 PHE A N 1
ATOM 911 C CA . PHE A 1 110 ? -0.274 5.443 16.181 1.00 93.69 110 PHE A CA 1
ATOM 912 C C . PHE A 1 110 ? 0.902 5.253 17.154 1.00 93.69 110 PHE A C 1
ATOM 914 O O . PHE A 1 110 ? 0.850 5.718 18.291 1.00 93.69 110 PHE A O 1
ATOM 921 N N . LEU A 1 111 ? 2.005 4.643 16.700 1.00 92.00 111 LEU A N 1
ATOM 922 C CA . LEU A 1 111 ? 3.230 4.498 17.500 1.00 92.00 111 LEU A CA 1
ATOM 923 C C . LEU A 1 111 ? 3.904 5.836 17.828 1.00 92.00 111 LEU A C 1
ATOM 925 O O . LEU A 1 111 ? 4.556 5.950 18.864 1.00 92.00 111 LEU A O 1
ATOM 929 N N . ALA A 1 112 ? 3.737 6.849 16.977 1.00 91.50 112 ALA A N 1
ATOM 930 C CA . ALA A 1 112 ? 4.194 8.211 17.237 1.00 91.50 112 ALA A CA 1
ATOM 931 C C . ALA A 1 112 ? 3.292 8.97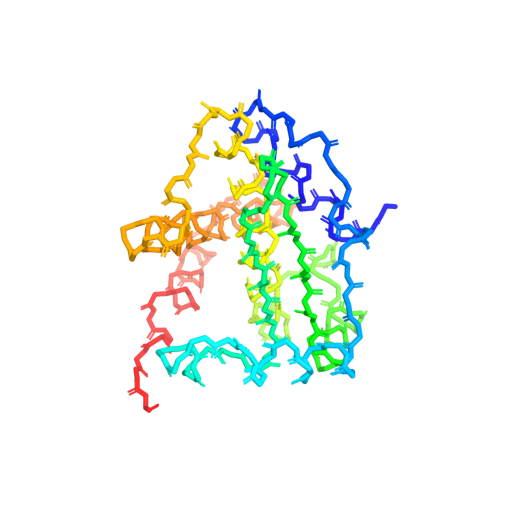9 18.227 1.00 91.50 112 ALA A C 1
ATOM 933 O O . ALA A 1 112 ? 3.595 10.123 18.561 1.00 91.50 112 ALA A O 1
ATOM 934 N N . GLY A 1 113 ? 2.216 8.358 18.722 1.00 91.88 113 GLY A N 1
ATOM 935 C CA . GLY A 1 113 ? 1.293 8.947 19.689 1.00 91.88 113 GLY A CA 1
ATOM 936 C C . GLY A 1 113 ? 0.091 9.654 19.067 1.00 91.88 113 GLY A C 1
ATOM 937 O O . GLY A 1 113 ? -0.671 10.268 19.814 1.00 91.88 113 GLY A O 1
ATOM 938 N N . GLU A 1 114 ? -0.100 9.552 17.747 1.00 90.00 114 GLU A N 1
ATOM 939 C CA . GLU A 1 114 ? -1.289 10.080 17.077 1.00 90.00 114 GLU A CA 1
ATOM 940 C C . GLU A 1 114 ? -2.528 9.288 17.504 1.00 90.00 114 GLU A C 1
ATOM 942 O O . GLU A 1 114 ? -2.559 8.055 17.426 1.00 90.00 114 GLU A O 1
ATOM 947 N N . LYS A 1 115 ? -3.551 10.004 17.973 1.00 81.81 115 LYS A N 1
ATOM 948 C CA . LYS A 1 115 ? -4.799 9.410 18.475 1.00 81.81 115 LYS A CA 1
ATOM 949 C C . LYS A 1 115 ? -6.012 9.841 17.666 1.00 81.81 115 LYS A C 1
ATOM 951 O O . LYS A 1 115 ? -7.029 9.156 17.728 1.00 81.81 115 LYS A O 1
ATOM 956 N N . GLU A 1 116 ? -5.908 10.907 16.879 1.00 85.69 116 GLU A N 1
ATOM 957 C CA . GLU A 1 116 ? -7.004 11.431 16.061 1.00 85.69 116 GLU A CA 1
ATOM 958 C C . GLU A 1 116 ? -6.969 10.851 14.639 1.00 85.69 116 GLU A C 1
ATOM 960 O O . GLU A 1 116 ? -7.098 11.554 13.638 1.00 85.69 116 GLU A O 1
ATOM 965 N N . ILE A 1 117 ? -6.812 9.525 14.547 1.00 84.31 117 ILE A N 1
ATOM 966 C CA . ILE A 1 117 ? -6.654 8.822 13.265 1.00 84.31 117 ILE A CA 1
ATOM 967 C C . ILE A 1 117 ? -7.963 8.679 12.473 1.00 84.31 117 ILE A C 1
ATOM 969 O O . ILE A 1 117 ? -7.952 8.278 11.318 1.00 84.31 117 ILE A O 1
ATOM 973 N N . GLU A 1 118 ? -9.108 8.976 13.087 1.00 81.75 118 GLU A N 1
ATOM 974 C CA . GLU A 1 118 ? -10.433 8.858 12.454 1.00 81.75 118 GLU A CA 1
ATOM 975 C C . GLU A 1 118 ? -10.904 10.182 11.822 1.00 81.75 118 GLU A C 1
ATOM 977 O O . GLU A 1 118 ? -12.010 10.264 11.292 1.00 81.75 118 GLU A O 1
ATOM 982 N N . THR A 1 119 ? -10.077 11.232 11.874 1.00 86.19 119 THR A N 1
ATOM 983 C CA . THR A 1 119 ? -10.402 12.550 11.317 1.00 86.19 119 THR A CA 1
ATOM 984 C C . THR A 1 119 ? -10.267 12.575 9.796 1.00 86.19 119 THR A C 1
ATOM 986 O O . THR A 1 119 ? -9.415 11.904 9.217 1.00 86.19 119 THR A O 1
ATOM 989 N N . GLU A 1 120 ? -11.068 13.407 9.125 1.00 86.50 120 GLU A N 1
ATOM 990 C CA . GLU A 1 120 ? -10.956 13.600 7.672 1.00 86.50 120 GLU A CA 1
ATOM 991 C C . GLU A 1 120 ? -9.555 14.091 7.266 1.00 86.50 120 GLU A C 1
ATOM 993 O O . GLU A 1 120 ? -9.030 13.689 6.232 1.00 86.50 120 GLU A O 1
ATOM 998 N N . GLU A 1 121 ? -8.925 14.935 8.088 1.00 89.50 121 GLU A N 1
ATOM 999 C CA . GLU A 1 121 ? -7.553 15.400 7.868 1.00 89.50 121 GLU A CA 1
ATOM 1000 C C . GLU A 1 121 ? -6.562 14.237 7.836 1.00 89.50 121 GLU A C 1
ATOM 1002 O O . GLU A 1 121 ? -5.823 14.106 6.861 1.00 89.50 121 GLU A O 1
ATOM 1007 N N . PHE A 1 122 ? -6.629 13.338 8.821 1.00 89.88 122 PHE A N 1
ATOM 1008 C CA . PHE A 1 122 ? -5.793 12.145 8.845 1.00 89.88 122 PHE A CA 1
ATOM 1009 C C . PHE A 1 122 ? -6.009 11.265 7.609 1.00 89.88 122 PHE A C 1
ATOM 1011 O O . PHE A 1 122 ? -5.038 10.829 6.992 1.00 89.88 122 PHE A O 1
ATOM 1018 N N . ILE A 1 123 ? -7.267 11.027 7.215 1.00 89.19 123 ILE A N 1
ATOM 1019 C CA . ILE A 1 123 ? -7.583 10.222 6.025 1.00 89.19 123 ILE A CA 1
ATOM 1020 C C . ILE A 1 123 ? -7.014 10.868 4.757 1.00 89.19 123 ILE A C 1
ATOM 1022 O O . ILE A 1 123 ? -6.386 10.185 3.953 1.00 89.19 123 ILE A O 1
ATOM 1026 N N . ARG A 1 124 ? -7.176 12.184 4.575 1.00 90.06 124 ARG A N 1
ATOM 1027 C CA . ARG A 1 124 ? -6.638 12.896 3.401 1.00 90.06 124 ARG A CA 1
ATOM 1028 C C . ARG A 1 124 ? -5.113 12.836 3.341 1.00 90.06 124 ARG A C 1
ATOM 1030 O O . ARG A 1 124 ? -4.562 12.614 2.261 1.00 90.06 124 ARG A O 1
ATOM 1037 N N . ASP A 1 125 ? -4.444 13.001 4.477 1.00 91.38 125 ASP A N 1
ATOM 1038 C CA . ASP A 1 125 ? -2.990 12.867 4.571 1.00 91.38 125 ASP A CA 1
ATOM 1039 C C . ASP A 1 125 ? -2.536 11.442 4.241 1.00 91.38 125 ASP A C 1
ATOM 1041 O O . ASP A 1 125 ? -1.543 11.252 3.532 1.00 91.38 125 ASP A O 1
ATOM 1045 N N . LEU A 1 126 ? -3.284 10.440 4.707 1.00 92.19 126 LEU A N 1
ATOM 1046 C CA . LEU A 1 126 ? -3.017 9.031 4.441 1.00 92.19 126 LEU A CA 1
ATOM 1047 C C . LEU A 1 126 ? -3.105 8.713 2.939 1.00 92.19 126 LEU A C 1
ATOM 1049 O O . LEU A 1 126 ? -2.180 8.114 2.388 1.00 92.19 126 LEU A O 1
ATOM 1053 N N . GLU A 1 127 ? -4.153 9.195 2.267 1.00 90.94 127 GLU A N 1
ATOM 1054 C CA . GLU A 1 127 ? -4.347 9.058 0.816 1.00 90.94 127 GLU A CA 1
ATOM 1055 C C . GLU A 1 127 ? -3.241 9.765 0.012 1.00 90.94 127 GLU A C 1
ATOM 1057 O O . GLU A 1 127 ? -2.736 9.250 -0.993 1.00 90.94 127 GLU A O 1
ATOM 1062 N N . LEU A 1 128 ? -2.823 10.960 0.447 1.00 92.00 128 LEU A N 1
ATOM 1063 C CA . LEU A 1 128 ? -1.731 11.693 -0.194 1.00 92.00 128 LEU A CA 1
ATOM 1064 C C . LEU A 1 128 ? -0.401 10.936 -0.069 1.00 92.00 128 LEU A C 1
ATOM 1066 O O . LEU A 1 128 ? 0.320 10.788 -1.063 1.00 92.00 128 LEU A O 1
ATOM 1070 N N . LEU A 1 129 ? -0.082 10.442 1.130 1.00 92.38 129 LEU A N 1
ATOM 1071 C CA . LEU A 1 129 ? 1.116 9.640 1.380 1.00 92.38 129 LEU A CA 1
ATOM 1072 C C . LEU A 1 129 ? 1.108 8.362 0.540 1.00 92.38 129 LEU A C 1
ATOM 1074 O O . LEU A 1 129 ? 2.108 8.063 -0.114 1.00 92.38 129 LEU A O 1
ATOM 1078 N N . ALA A 1 130 ? -0.025 7.661 0.469 1.00 92.50 130 ALA A N 1
ATOM 1079 C CA . ALA A 1 130 ? -0.157 6.454 -0.337 1.00 92.50 130 ALA A CA 1
ATOM 1080 C C . ALA A 1 130 ? 0.128 6.705 -1.824 1.00 92.50 130 ALA A C 1
ATOM 1082 O O . ALA A 1 130 ? 0.827 5.905 -2.449 1.00 92.50 130 ALA A O 1
ATOM 1083 N N . LYS A 1 131 ? -0.314 7.837 -2.389 1.00 92.00 131 LYS A N 1
ATOM 1084 C CA . LYS A 1 131 ? 0.006 8.217 -3.779 1.00 92.00 131 LYS A CA 1
ATOM 1085 C C . LYS A 1 131 ? 1.496 8.481 -3.986 1.00 92.00 131 LYS A C 1
ATOM 1087 O O . LYS A 1 131 ? 2.073 8.031 -4.982 1.00 92.00 131 LYS A O 1
ATOM 1092 N N . ILE A 1 132 ? 2.127 9.201 -3.057 1.00 93.88 132 ILE A N 1
ATOM 1093 C CA . ILE A 1 132 ? 3.566 9.495 -3.111 1.00 93.88 132 ILE A CA 1
ATOM 1094 C C . ILE A 1 132 ? 4.369 8.193 -3.039 1.00 93.88 132 ILE A C 1
ATOM 1096 O O . ILE A 1 132 ? 5.235 7.957 -3.887 1.00 93.88 132 ILE A O 1
ATOM 1100 N N . ASP A 1 133 ? 4.054 7.330 -2.080 1.00 95.69 133 ASP A N 1
ATOM 1101 C CA . ASP A 1 133 ? 4.765 6.073 -1.868 1.00 95.69 133 ASP A CA 1
ATOM 1102 C C . ASP A 1 133 ? 4.533 5.085 -3.006 1.00 95.69 133 ASP A C 1
ATOM 1104 O O . ASP A 1 133 ? 5.482 4.452 -3.470 1.00 95.69 133 ASP A O 1
ATOM 1108 N N . THR A 1 134 ? 3.314 5.016 -3.545 1.00 95.81 134 THR A N 1
ATOM 1109 C CA . THR A 1 134 ? 3.019 4.219 -4.742 1.00 95.81 134 THR A CA 1
ATOM 1110 C C . THR A 1 134 ? 3.902 4.652 -5.905 1.00 95.81 134 THR A C 1
ATOM 1112 O O . THR A 1 134 ? 4.545 3.813 -6.538 1.00 95.81 134 THR A O 1
ATOM 1115 N N . TYR A 1 135 ? 4.042 5.958 -6.149 1.00 94.88 135 TYR A N 1
ATOM 1116 C CA . TYR A 1 135 ? 4.956 6.450 -7.178 1.00 94.88 135 TYR A CA 1
ATOM 1117 C C . TYR A 1 135 ? 6.416 6.051 -6.913 1.00 94.88 135 TYR A C 1
ATOM 1119 O O . TYR A 1 135 ? 7.106 5.609 -7.836 1.00 94.88 135 TYR A O 1
ATOM 1127 N N . GLN A 1 136 ? 6.907 6.171 -5.674 1.00 94.81 136 GLN A N 1
ATOM 1128 C CA . GLN A 1 136 ? 8.293 5.805 -5.348 1.00 94.81 136 GLN A CA 1
ATOM 1129 C C . GLN A 1 136 ? 8.553 4.301 -5.481 1.00 94.81 136 GLN A C 1
ATOM 1131 O O . GLN A 1 136 ? 9.582 3.904 -6.034 1.00 94.81 136 GLN A O 1
ATOM 1136 N N . ILE A 1 137 ? 7.617 3.464 -5.035 1.00 96.06 137 ILE A N 1
ATOM 1137 C CA . ILE A 1 137 ? 7.712 2.007 -5.141 1.00 96.06 137 ILE A CA 1
ATOM 1138 C C . ILE A 1 137 ? 7.700 1.590 -6.612 1.00 96.06 137 ILE A C 1
ATOM 1140 O O . ILE A 1 137 ? 8.575 0.844 -7.049 1.00 96.06 137 ILE A O 1
ATOM 1144 N N . LEU A 1 138 ? 6.785 2.123 -7.422 1.00 96.00 138 LEU A N 1
ATOM 1145 C CA . LEU A 1 138 ? 6.744 1.808 -8.851 1.00 96.00 138 LEU A CA 1
ATOM 1146 C C . LEU A 1 138 ? 8.030 2.226 -9.572 1.00 96.00 138 LEU A C 1
ATOM 1148 O O . LEU A 1 138 ? 8.551 1.479 -10.403 1.00 96.00 138 LEU A O 1
ATOM 1152 N N . LYS A 1 139 ? 8.595 3.383 -9.211 1.00 94.75 139 LYS A N 1
ATOM 1153 C CA . LYS A 1 139 ? 9.909 3.810 -9.702 1.00 94.75 139 LYS A CA 1
ATOM 1154 C C . LYS A 1 139 ? 11.015 2.828 -9.331 1.00 94.75 139 LYS A C 1
ATOM 1156 O O . LYS A 1 139 ? 11.863 2.538 -10.173 1.00 94.75 139 LYS A O 1
ATOM 1161 N N . PHE A 1 140 ? 11.026 2.344 -8.090 1.00 93.69 140 PHE A N 1
ATOM 1162 C CA . PHE A 1 140 ? 12.003 1.360 -7.630 1.00 93.69 140 PHE A CA 1
ATOM 1163 C C . PHE A 1 140 ? 11.922 0.075 -8.462 1.00 93.69 140 PHE A C 1
ATOM 1165 O O . PHE A 1 140 ? 12.944 -0.391 -8.962 1.00 93.69 140 PHE A O 1
ATOM 1172 N N . PHE A 1 141 ? 10.712 -0.441 -8.693 1.00 94.56 141 PHE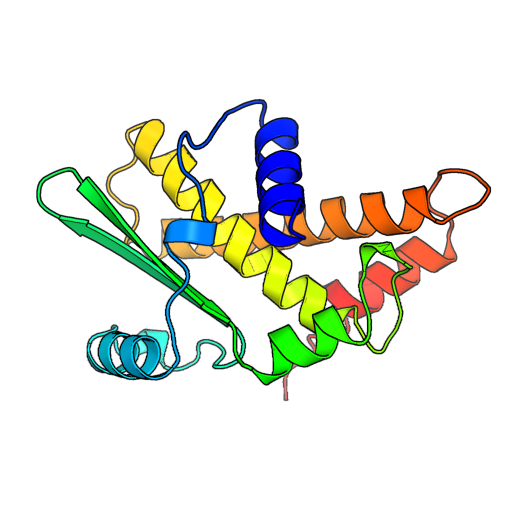 A N 1
ATOM 1173 C CA . PHE A 1 141 ? 10.496 -1.635 -9.510 1.00 94.56 141 PHE A CA 1
ATOM 1174 C C . PHE A 1 141 ? 10.929 -1.424 -10.971 1.00 94.56 141 PHE A C 1
ATOM 1176 O O . PHE A 1 141 ? 11.696 -2.231 -11.491 1.00 94.56 141 PHE A O 1
ATOM 1183 N N . LEU A 1 142 ? 10.522 -0.332 -11.630 1.00 94.19 142 LEU A N 1
ATOM 1184 C CA . LEU A 1 142 ? 10.941 -0.057 -13.015 1.00 94.19 142 LEU A CA 1
ATOM 1185 C C . LEU A 1 142 ? 12.460 0.089 -13.139 1.00 94.19 142 LEU A C 1
ATOM 1187 O O . LEU A 1 142 ? 13.083 -0.570 -13.970 1.00 94.19 142 LEU A O 1
ATOM 1191 N N . ALA A 1 143 ? 13.079 0.886 -12.262 1.00 93.38 143 ALA A N 1
ATOM 1192 C CA . ALA A 1 143 ? 14.528 1.042 -12.258 1.00 93.38 143 ALA A CA 1
ATOM 1193 C C . ALA A 1 143 ? 15.237 -0.301 -12.033 1.00 93.38 143 ALA A C 1
ATOM 1195 O O . ALA A 1 143 ? 16.250 -0.559 -12.677 1.00 93.38 143 ALA A O 1
ATOM 1196 N N . TYR A 1 144 ? 14.707 -1.173 -11.170 1.00 91.94 144 TYR A N 1
ATOM 1197 C CA . TYR A 1 144 ? 15.270 -2.500 -10.938 1.00 91.94 144 TYR A CA 1
ATOM 1198 C C . TYR A 1 144 ? 15.286 -3.366 -12.206 1.00 91.94 144 TYR A C 1
ATOM 1200 O O . TYR A 1 144 ? 16.284 -4.052 -12.446 1.00 91.94 144 TYR A O 1
ATOM 1208 N N . PHE A 1 145 ? 14.236 -3.327 -13.032 1.00 89.00 145 PHE A N 1
ATOM 1209 C CA . PHE A 1 145 ? 14.166 -4.130 -14.261 1.00 89.00 145 PHE A CA 1
ATOM 1210 C C . PHE A 1 145 ? 14.938 -3.535 -15.437 1.00 89.00 145 PHE A C 1
ATOM 1212 O O . PHE A 1 145 ? 15.381 -4.285 -16.307 1.00 89.00 145 PHE A O 1
ATOM 1219 N N . ASN A 1 146 ? 15.179 -2.228 -15.447 1.00 87.75 146 ASN A N 1
ATOM 1220 C CA . ASN A 1 146 ? 15.957 -1.605 -16.509 1.00 87.75 146 ASN A CA 1
ATOM 1221 C C . ASN A 1 146 ? 17.417 -2.071 -16.502 1.00 87.75 146 ASN A C 1
ATOM 1223 O O . ASN A 1 146 ? 18.049 -2.225 -15.451 1.00 87.75 146 ASN A O 1
ATOM 1227 N N . ALA A 1 147 ? 17.996 -2.224 -17.696 1.00 84.06 147 ALA A N 1
ATOM 1228 C CA . ALA A 1 147 ? 19.412 -2.560 -17.848 1.00 84.06 147 ALA A CA 1
ATOM 1229 C C . ALA A 1 147 ? 20.320 -1.493 -17.209 1.00 84.06 147 ALA A C 1
ATOM 1231 O O . ALA A 1 147 ? 21.321 -1.817 -16.575 1.00 84.06 147 ALA A O 1
ATOM 1232 N N . SER A 1 148 ? 19.925 -0.220 -17.311 1.00 86.38 148 SER A N 1
ATOM 1233 C CA . SER A 1 148 ? 20.647 0.931 -16.756 1.00 86.38 148 SER A CA 1
ATOM 1234 C C . SER A 1 148 ? 20.551 1.067 -15.231 1.00 86.38 148 SER A C 1
ATOM 1236 O O . SER A 1 148 ? 21.223 1.927 -14.657 1.00 86.38 148 SER A O 1
ATOM 1238 N N . LYS A 1 149 ? 19.695 0.268 -14.575 1.00 89.50 149 LYS A N 1
ATOM 1239 C CA . LYS A 1 149 ? 19.314 0.411 -13.157 1.00 89.50 149 LYS A CA 1
ATOM 1240 C C . LYS A 1 149 ? 18.812 1.809 -12.785 1.00 89.50 149 LYS A C 1
ATOM 1242 O O . LYS A 1 149 ? 18.928 2.254 -11.643 1.00 89.50 149 LYS A O 1
ATOM 1247 N N . LYS A 1 150 ? 18.272 2.525 -13.769 1.00 90.94 150 LYS A N 1
ATOM 1248 C CA . LYS A 1 150 ? 17.763 3.892 -13.661 1.00 90.94 150 LYS A CA 1
ATOM 1249 C C . LYS A 1 150 ? 16.451 3.996 -14.417 1.00 90.94 150 LYS A C 1
ATOM 1251 O O . LYS A 1 150 ? 16.186 3.212 -15.319 1.00 90.94 150 LYS A O 1
ATOM 1256 N N . LEU A 1 151 ? 15.655 4.999 -14.066 1.00 92.44 151 LEU A N 1
ATOM 1257 C CA . LEU A 1 151 ? 14.447 5.326 -14.815 1.00 92.44 151 LEU A CA 1
ATOM 1258 C C . LEU A 1 151 ? 14.796 5.990 -16.138 1.00 92.44 151 LEU A C 1
ATOM 1260 O O . LEU A 1 151 ? 15.496 7.010 -16.168 1.00 92.44 151 LEU A O 1
ATOM 1264 N N . GLU A 1 152 ? 14.222 5.462 -17.203 1.00 92.31 152 GLU A N 1
ATOM 1265 C CA . GLU A 1 152 ? 14.277 6.043 -18.530 1.00 92.31 152 GLU A CA 1
ATOM 1266 C C . GLU A 1 152 ? 13.176 7.097 -18.707 1.00 92.31 152 GLU A C 1
ATOM 1268 O O . GLU A 1 152 ? 12.292 7.289 -17.865 1.00 92.31 152 GLU A O 1
ATOM 1273 N N . LYS A 1 153 ? 13.241 7.852 -19.808 1.00 92.50 153 LYS A N 1
ATOM 1274 C CA . LYS A 1 153 ? 12.235 8.884 -20.097 1.00 92.50 153 LYS A CA 1
ATOM 1275 C C . LYS A 1 153 ? 10.844 8.270 -20.273 1.00 92.50 153 LYS A C 1
ATOM 1277 O O . LYS A 1 153 ? 9.870 8.855 -19.804 1.00 92.50 153 LYS A O 1
ATOM 1282 N N . PHE A 1 154 ? 10.766 7.109 -20.925 1.00 92.25 154 PHE A N 1
ATOM 1283 C CA . PHE A 1 154 ? 9.504 6.417 -21.158 1.00 92.25 154 PHE A CA 1
ATOM 1284 C C . PHE A 1 154 ? 8.860 5.949 -19.848 1.00 92.25 154 PHE A C 1
ATOM 1286 O O . PHE A 1 154 ? 7.681 6.214 -19.649 1.00 92.25 154 PHE A O 1
ATOM 1293 N N . ASP A 1 155 ? 9.634 5.395 -18.909 1.00 93.38 155 ASP A N 1
ATOM 1294 C CA . ASP A 1 155 ? 9.130 4.979 -17.590 1.00 93.38 155 ASP A CA 1
ATOM 1295 C C . ASP A 1 155 ? 8.424 6.112 -16.853 1.00 93.38 155 ASP A C 1
ATOM 1297 O O . ASP A 1 155 ? 7.340 5.939 -16.304 1.00 93.38 155 ASP A O 1
ATOM 1301 N N . LYS A 1 156 ? 9.025 7.307 -16.862 1.00 92.25 156 LYS A N 1
ATOM 1302 C CA . LYS A 1 156 ? 8.454 8.483 -16.195 1.00 92.25 156 LYS A CA 1
ATOM 1303 C C . LYS A 1 156 ? 7.129 8.899 -16.827 1.00 92.25 156 LYS A C 1
ATOM 1305 O O . LYS A 1 156 ? 6.205 9.261 -16.104 1.00 92.25 156 LYS A O 1
ATOM 1310 N N . LEU A 1 157 ? 7.039 8.854 -18.158 1.00 93.81 157 LEU A N 1
ATOM 1311 C CA . LEU A 1 157 ? 5.804 9.158 -18.886 1.00 93.81 157 LEU A CA 1
ATOM 1312 C C . LEU A 1 157 ? 4.733 8.098 -18.620 1.00 93.81 157 LEU A C 1
ATOM 1314 O O . LEU A 1 157 ? 3.587 8.445 -18.354 1.00 93.81 157 LEU A O 1
ATOM 1318 N N . TRP A 1 158 ? 5.117 6.824 -18.624 1.00 94.31 158 TRP A N 1
ATOM 1319 C CA . TRP A 1 158 ? 4.220 5.703 -18.373 1.00 94.31 158 TRP A CA 1
ATOM 1320 C C . TRP A 1 158 ? 3.663 5.716 -16.943 1.00 94.31 158 TRP A C 1
ATOM 1322 O O . TRP A 1 158 ? 2.456 5.578 -16.749 1.00 94.31 158 TRP A O 1
ATOM 1332 N N . LEU A 1 159 ? 4.508 5.983 -15.941 1.00 93.50 159 LEU A N 1
ATOM 1333 C CA . LEU A 1 159 ? 4.062 6.16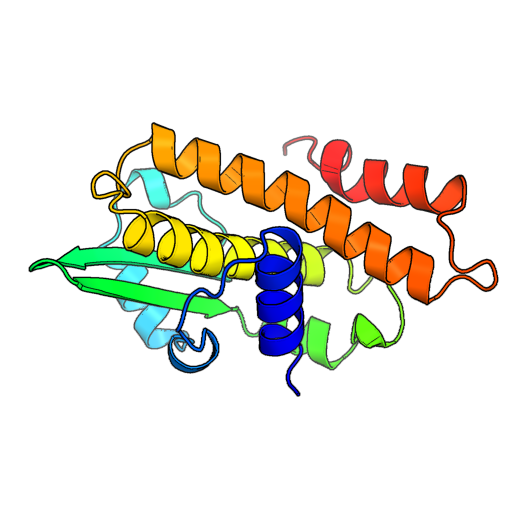3 -14.557 1.00 93.50 159 LEU A CA 1
ATOM 1334 C C . LEU A 1 159 ? 3.146 7.373 -14.405 1.00 93.50 159 LEU A C 1
ATOM 1336 O O . LEU A 1 159 ? 2.114 7.270 -13.748 1.00 93.50 159 LEU A O 1
ATOM 1340 N N . ARG A 1 160 ? 3.496 8.509 -15.019 1.00 91.50 160 ARG A N 1
ATOM 1341 C CA . ARG A 1 160 ? 2.652 9.707 -14.985 1.00 91.50 160 ARG A CA 1
ATOM 1342 C C . ARG A 1 160 ? 1.268 9.424 -15.570 1.00 91.50 160 ARG A C 1
ATOM 1344 O O . ARG A 1 160 ? 0.274 9.820 -14.966 1.00 91.50 160 ARG A O 1
ATOM 1351 N N . HIS A 1 161 ? 1.217 8.711 -16.693 1.00 90.81 161 HIS A N 1
ATOM 1352 C CA . HIS A 1 161 ? -0.034 8.310 -17.319 1.00 90.81 161 HIS A CA 1
ATOM 1353 C C . HIS A 1 161 ? -0.905 7.485 -16.360 1.00 90.81 161 HIS A C 1
ATOM 1355 O O . HIS A 1 161 ? -2.044 7.862 -16.091 1.00 90.81 161 HIS A O 1
ATOM 1361 N N . HIS A 1 162 ? -0.363 6.400 -15.795 1.00 90.38 162 HIS A N 1
ATOM 1362 C CA . HIS A 1 162 ? -1.142 5.493 -14.940 1.00 90.38 162 HIS A CA 1
ATOM 1363 C C . HIS A 1 162 ? -1.519 6.082 -13.578 1.00 90.38 162 HIS A C 1
ATOM 1365 O O . HIS A 1 162 ? -2.606 5.783 -13.094 1.00 90.38 162 HIS A O 1
ATOM 1371 N N . LEU A 1 163 ? -0.669 6.918 -12.974 1.00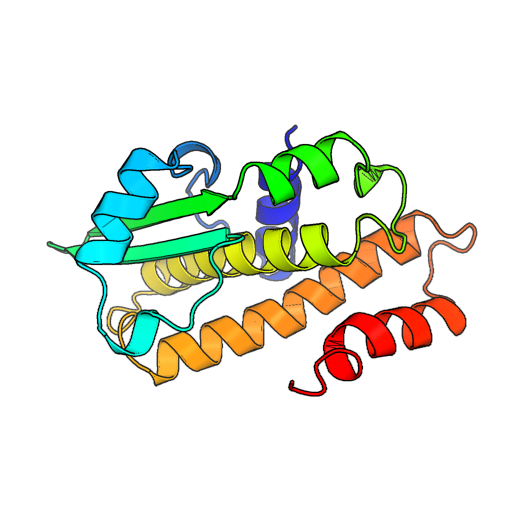 86.00 163 LEU A N 1
ATOM 1372 C CA . LEU A 1 163 ? -0.912 7.472 -11.635 1.00 86.00 163 LEU A CA 1
ATOM 1373 C C . LEU A 1 163 ? -1.743 8.755 -11.633 1.00 86.00 163 LEU A C 1
ATOM 1375 O O . LEU A 1 163 ? -2.497 8.980 -10.691 1.00 86.00 163 LEU A O 1
ATOM 1379 N N . PHE A 1 164 ? -1.583 9.615 -12.643 1.00 83.44 164 PHE A N 1
ATOM 1380 C CA . PHE A 1 164 ? -2.113 10.982 -12.586 1.00 83.44 164 PHE A CA 1
ATOM 1381 C C . PHE A 1 164 ? -3.072 11.330 -13.725 1.00 83.44 164 PHE A C 1
ATOM 1383 O O . PHE A 1 164 ? -3.925 12.189 -13.539 1.00 83.44 164 PHE A O 1
ATOM 1390 N N . GLU A 1 165 ? -2.959 10.695 -14.895 1.00 82.75 165 GLU A N 1
ATOM 1391 C CA . GLU A 1 165 ? -3.750 11.082 -16.080 1.00 82.75 165 GLU A CA 1
ATOM 1392 C C . GLU A 1 165 ? -4.902 10.118 -16.368 1.00 82.75 165 GLU A C 1
ATOM 1394 O O . GLU A 1 165 ? -5.950 10.519 -16.869 1.00 82.75 165 GLU A O 1
ATOM 1399 N N . ARG A 1 166 ? -4.735 8.838 -16.026 1.00 71.19 166 ARG A N 1
ATOM 1400 C CA . ARG A 1 166 ? -5.778 7.820 -16.175 1.00 71.19 166 ARG A CA 1
ATOM 1401 C C . ARG A 1 166 ? -6.950 8.026 -15.207 1.00 71.19 166 ARG A C 1
ATOM 1403 O O . ARG A 1 166 ? -8.028 7.503 -15.456 1.00 71.19 166 ARG A O 1
ATOM 1410 N N . ALA A 1 167 ? -6.756 8.822 -14.154 1.00 56.81 167 ALA A N 1
ATOM 1411 C CA . ALA A 1 167 ? -7.772 9.189 -13.167 1.00 56.81 167 ALA A CA 1
ATOM 1412 C C . ALA A 1 167 ? -8.768 10.265 -13.655 1.00 56.81 167 ALA A C 1
ATOM 1414 O O . ALA A 1 167 ? 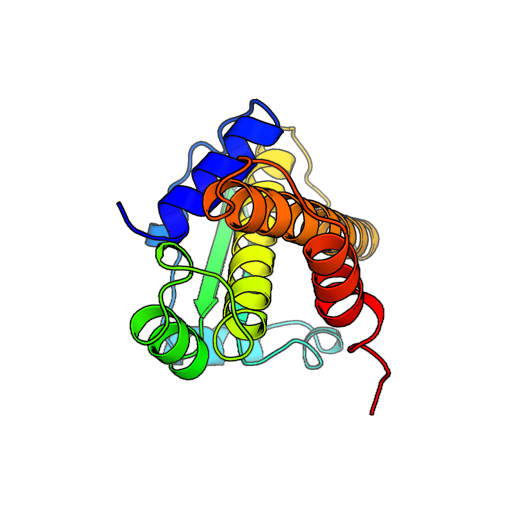-9.457 10.870 -12.837 1.00 56.81 167 ALA A O 1
ATOM 1415 N N . ASN A 1 168 ? -8.873 10.515 -14.967 1.00 37.75 168 ASN A N 1
ATOM 1416 C CA . ASN A 1 168 ? -9.982 11.297 -15.507 1.00 37.75 168 ASN A CA 1
ATOM 1417 C C . ASN A 1 168 ? -11.298 10.537 -15.273 1.00 37.75 168 ASN A C 1
ATOM 1419 O O . ASN A 1 168 ? -11.603 9.564 -15.958 1.00 37.75 168 ASN A O 1
ATOM 1423 N N . PHE A 1 169 ? -12.013 11.007 -14.253 1.00 36.25 169 PHE A N 1
ATOM 1424 C CA . PHE A 1 169 ? -13.327 10.606 -13.770 1.00 36.25 169 PHE A CA 1
ATOM 1425 C C . PHE A 1 169 ? -14.322 10.275 -14.897 1.00 36.25 169 PHE A C 1
ATOM 1427 O O . PHE A 1 169 ? -14.614 11.117 -15.749 1.00 36.25 169 PHE A O 1
ATOM 1434 N N . THR A 1 170 ? -14.882 9.067 -14.840 1.00 30.98 170 THR A N 1
ATOM 1435 C CA . THR A 1 170 ? -16.236 8.750 -15.323 1.00 30.98 170 THR A CA 1
ATOM 1436 C C . THR A 1 170 ? -17.053 8.265 -14.151 1.00 30.98 170 THR A C 1
ATOM 1438 O O . THR A 1 170 ? -16.518 7.374 -13.449 1.00 30.98 170 THR A O 1
#

pLDDT: mean 90.1, std 11.64, range [30.98, 98.06]

Foldseek 3Di:
DDPLQVLLVVLCVVVVHHLPDDLVVQEDDPVVVVVVVVVDDPVCPPDDPQKDWDWDDDPLDIDIHIYHDPVLVVQCVVVPLLVPDDDSNLVSVLRSQLRSQLVSVVSVCSVVVDHPCVDPVNVVVSNVRSLVSSLVVQQQSHLCPDPNSHDDPVSVVV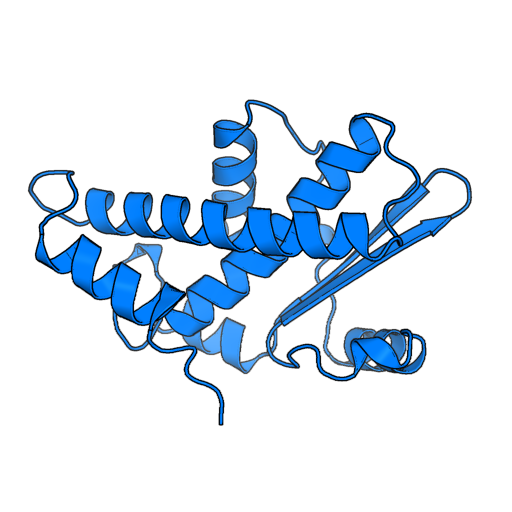SCCVRPVVPPDD

Radius of gyration: 16.27 Å; chains: 1; bounding box: 43×30×46 Å